Protein AF-A0A829DBQ9-F1 (afdb_monomer_lite)

Structure (mmCIF, N/CA/C/O backbone):
data_AF-A0A829DBQ9-F1
#
_entry.id   AF-A0A829DBQ9-F1
#
loop_
_atom_site.group_PDB
_atom_site.id
_atom_site.type_symbol
_atom_site.label_atom_id
_atom_site.label_alt_id
_atom_site.label_comp_id
_atom_site.label_asym_id
_atom_site.label_entity_id
_atom_site.label_seq_id
_atom_site.pdbx_PDB_ins_code
_atom_site.Cartn_x
_atom_site.Cartn_y
_atom_site.Cartn_z
_atom_site.occupancy
_atom_site.B_iso_or_equiv
_atom_site.auth_seq_id
_atom_site.auth_comp_id
_atom_site.auth_asym_id
_atom_site.auth_atom_id
_atom_site.pdbx_PDB_model_num
ATOM 1 N N . MET A 1 1 ? 43.989 -4.953 -33.289 1.00 59.47 1 MET A N 1
ATOM 2 C CA . MET A 1 1 ? 42.881 -5.832 -32.836 1.00 59.47 1 MET A CA 1
ATOM 3 C C . MET A 1 1 ? 42.288 -5.448 -31.472 1.00 59.47 1 MET A C 1
ATOM 5 O O . MET A 1 1 ? 41.108 -5.695 -31.274 1.00 59.47 1 MET A O 1
ATOM 9 N N . ALA A 1 2 ? 43.024 -4.783 -30.568 1.00 56.91 2 ALA A N 1
ATOM 10 C CA . ALA A 1 2 ? 42.544 -4.428 -29.221 1.00 56.91 2 ALA A CA 1
ATOM 11 C C . ALA A 1 2 ? 41.371 -3.414 -29.157 1.00 56.91 2 ALA A C 1
ATOM 13 O O . ALA A 1 2 ? 40.523 -3.510 -28.276 1.00 56.91 2 ALA A O 1
ATOM 14 N N . PHE A 1 3 ? 41.265 -2.479 -30.111 1.00 52.59 3 PHE A N 1
ATOM 15 C CA . PHE A 1 3 ? 40.249 -1.408 -30.090 1.00 52.59 3 PHE A CA 1
ATOM 16 C C . PHE A 1 3 ? 38.800 -1.913 -30.248 1.00 52.59 3 PHE A C 1
ATOM 18 O O . PHE A 1 3 ? 37.877 -1.375 -29.646 1.00 52.59 3 PHE A O 1
ATOM 25 N N . ARG A 1 4 ? 38.594 -2.998 -31.009 1.00 59.56 4 ARG A N 1
ATOM 26 C CA . ARG A 1 4 ? 37.266 -3.611 -31.201 1.00 59.56 4 ARG A CA 1
ATOM 27 C C . ARG A 1 4 ? 36.759 -4.332 -29.951 1.00 59.56 4 ARG A C 1
ATOM 29 O O . ARG A 1 4 ? 35.560 -4.329 -29.705 1.00 59.56 4 ARG A O 1
ATOM 36 N N . ILE A 1 5 ? 37.663 -4.911 -29.162 1.00 60.03 5 ILE A N 1
ATOM 37 C CA . ILE A 1 5 ? 37.325 -5.648 -27.936 1.00 60.03 5 ILE A CA 1
ATOM 38 C C . ILE A 1 5 ? 36.894 -4.670 -26.836 1.00 60.03 5 ILE A C 1
ATOM 40 O O . ILE A 1 5 ? 35.901 -4.916 -26.160 1.00 60.03 5 ILE A O 1
ATOM 44 N N . LEU A 1 6 ? 37.581 -3.527 -26.718 1.00 60.09 6 LEU A N 1
ATOM 45 C CA . LEU A 1 6 ? 37.232 -2.471 -25.761 1.00 60.09 6 LEU A CA 1
ATOM 46 C C . LEU A 1 6 ? 35.897 -1.793 -26.095 1.00 60.09 6 LEU A C 1
ATOM 48 O O . LEU A 1 6 ? 35.108 -1.505 -25.204 1.00 60.09 6 LEU A O 1
ATOM 52 N N . PHE A 1 7 ? 35.600 -1.580 -27.379 1.00 61.34 7 PHE A N 1
ATOM 53 C CA . PHE A 1 7 ? 34.308 -1.028 -27.790 1.00 61.34 7 PHE A CA 1
ATOM 54 C C . PHE A 1 7 ? 33.151 -1.997 -27.501 1.00 61.34 7 PHE A C 1
ATOM 56 O O . PHE A 1 7 ? 32.096 -1.584 -27.028 1.00 61.34 7 PHE A O 1
ATOM 63 N N . PHE A 1 8 ? 33.363 -3.297 -27.729 1.00 60.88 8 PHE A N 1
ATOM 64 C CA . PHE A 1 8 ? 32.362 -4.330 -27.462 1.00 60.88 8 PHE A CA 1
ATOM 65 C C . PHE A 1 8 ? 32.130 -4.541 -25.959 1.00 60.88 8 PHE A C 1
ATOM 67 O O . PHE A 1 8 ? 30.992 -4.727 -25.543 1.00 60.88 8 PHE A O 1
ATOM 74 N N . SER A 1 9 ? 33.170 -4.443 -25.123 1.00 61.97 9 SER A N 1
ATOM 75 C CA . SER A 1 9 ? 33.018 -4.526 -23.666 1.00 61.97 9 SER A CA 1
ATOM 76 C C . SER A 1 9 ? 32.336 -3.290 -23.071 1.00 61.97 9 SER A C 1
ATOM 78 O O . SER A 1 9 ? 31.487 -3.443 -22.198 1.00 61.97 9 SER A O 1
ATOM 80 N N . ILE A 1 10 ? 32.620 -2.084 -23.578 1.00 64.69 10 ILE A N 1
ATOM 81 C CA . ILE A 1 10 ? 31.912 -0.849 -23.191 1.00 64.69 10 ILE A CA 1
ATOM 82 C C . ILE A 1 10 ? 30.448 -0.902 -23.637 1.00 64.69 10 ILE A C 1
ATOM 84 O O . ILE A 1 10 ? 29.573 -0.506 -22.873 1.00 64.69 10 ILE A O 1
ATOM 88 N N . PHE A 1 11 ? 30.171 -1.429 -24.834 1.00 65.56 11 PHE A N 1
ATOM 89 C CA . PHE A 1 11 ? 28.813 -1.639 -25.334 1.00 65.56 11 PHE A CA 1
ATOM 90 C C . PHE A 1 11 ? 28.051 -2.676 -24.503 1.00 65.56 11 PHE A C 1
ATOM 92 O O . PHE A 1 11 ? 26.912 -2.437 -24.131 1.00 65.56 11 PHE A O 1
ATOM 99 N N . LEU A 1 12 ? 28.676 -3.797 -24.134 1.00 58.53 12 LEU A N 1
ATOM 100 C CA . LEU A 1 12 ? 28.062 -4.779 -23.238 1.00 58.53 12 LEU A CA 1
ATOM 101 C C . LEU A 1 12 ? 27.845 -4.215 -21.829 1.00 58.53 12 LEU A C 1
ATOM 103 O O . LEU A 1 12 ? 26.839 -4.539 -21.204 1.00 58.53 12 LEU A O 1
ATOM 107 N N . TYR A 1 13 ? 28.728 -3.343 -21.337 1.00 59.00 13 TYR A N 1
ATOM 108 C CA . TYR A 1 13 ? 28.570 -2.695 -20.035 1.00 59.00 13 TYR A CA 1
ATOM 109 C C . TYR A 1 13 ? 27.479 -1.618 -20.050 1.00 59.00 13 TYR A C 1
ATOM 111 O O . TYR A 1 13 ? 26.660 -1.578 -19.141 1.00 59.00 13 TYR A O 1
ATOM 119 N N . SER A 1 14 ? 27.399 -0.787 -21.094 1.00 58.38 14 SER A N 1
ATOM 120 C CA . SER A 1 14 ? 26.330 0.209 -21.259 1.00 58.38 14 SER A CA 1
ATOM 121 C C . SER A 1 14 ? 24.979 -0.437 -21.572 1.00 58.38 14 SER A C 1
ATOM 123 O O . SER A 1 14 ? 23.947 0.048 -21.109 1.00 58.38 14 SER A O 1
ATOM 125 N N . PHE A 1 15 ? 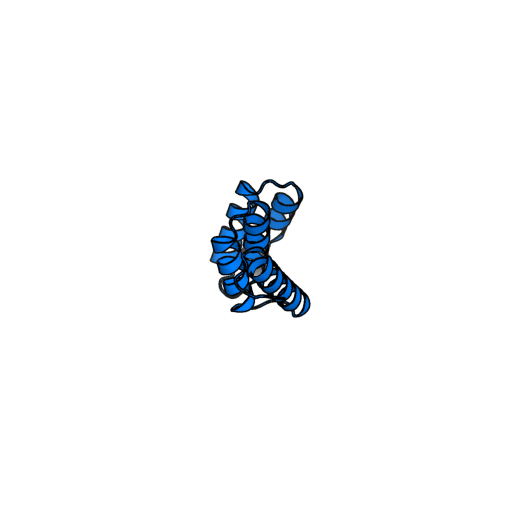24.978 -1.568 -22.277 1.00 57.47 15 PHE A N 1
ATOM 126 C CA . PHE A 1 15 ? 23.800 -2.398 -22.507 1.00 57.47 15 PHE A CA 1
ATOM 127 C C . PHE A 1 15 ? 23.344 -3.081 -21.213 1.00 57.47 15 PHE A C 1
ATOM 129 O O . PHE A 1 15 ? 22.164 -3.030 -20.888 1.00 57.47 15 PHE A O 1
ATOM 136 N N . SER A 1 16 ? 24.271 -3.602 -20.402 1.00 55.59 16 SER A N 1
ATOM 137 C CA . SER A 1 16 ? 23.966 -4.150 -19.069 1.00 55.59 16 SER A CA 1
ATOM 138 C C . SER A 1 16 ? 23.518 -3.066 -18.079 1.00 55.59 16 SER A C 1
ATOM 140 O O . SER A 1 16 ? 22.638 -3.312 -17.260 1.00 55.59 16 SER A O 1
ATOM 142 N N . PHE A 1 17 ? 24.065 -1.851 -18.182 1.00 53.16 17 PHE A N 1
ATOM 143 C CA . PHE A 1 17 ? 23.678 -0.685 -17.381 1.00 53.16 17 PHE A CA 1
ATOM 144 C C . PHE A 1 17 ? 22.315 -0.118 -17.804 1.00 53.16 17 PHE A C 1
ATOM 146 O O . PHE A 1 17 ? 21.554 0.355 -16.970 1.00 53.16 17 PHE A O 1
ATOM 153 N N . SER A 1 18 ? 21.966 -0.216 -19.087 1.00 51.00 18 SER A N 1
ATOM 154 C CA . SER A 1 18 ? 20.638 0.161 -19.589 1.00 51.00 18 SER A CA 1
ATOM 155 C C . SER A 1 18 ? 19.589 -0.924 -19.308 1.00 51.00 18 SER A C 1
ATOM 157 O O . SER A 1 18 ? 18.419 -0.610 -19.107 1.00 51.00 18 SER A O 1
ATOM 159 N N . PHE A 1 19 ? 19.997 -2.195 -19.235 1.00 46.78 19 PHE A N 1
ATOM 160 C CA . PHE A 1 19 ? 19.118 -3.325 -18.923 1.00 46.78 19 PHE A CA 1
ATOM 161 C C . PHE A 1 19 ? 18.874 -3.494 -17.413 1.00 46.78 19 PHE A C 1
ATOM 163 O O . PHE A 1 19 ? 17.802 -3.940 -17.011 1.00 46.78 19 PHE A O 1
ATOM 170 N N . SER A 1 20 ? 19.800 -3.055 -16.555 1.00 49.75 20 SER A N 1
ATOM 171 C CA . SER A 1 20 ? 19.587 -3.021 -15.100 1.00 49.75 20 SER A CA 1
ATOM 172 C C . SER A 1 20 ? 18.616 -1.917 -14.655 1.00 49.75 20 SER A C 1
ATOM 174 O O . SER A 1 20 ? 17.915 -2.095 -13.661 1.00 49.75 20 SER A O 1
ATOM 176 N N . VAL A 1 21 ? 18.488 -0.823 -15.419 1.00 51.91 21 VAL A N 1
ATOM 177 C CA . VAL A 1 21 ? 17.482 0.237 -15.187 1.00 51.91 21 VAL A CA 1
ATOM 178 C C . VAL A 1 21 ? 16.052 -0.271 -15.425 1.00 51.91 21 VAL A C 1
ATOM 180 O O . VAL A 1 21 ? 15.119 0.202 -14.784 1.00 51.91 21 VAL A O 1
ATOM 183 N N . SER A 1 22 ? 15.875 -1.287 -16.277 1.00 50.84 22 SER A N 1
ATOM 184 C CA . SER A 1 22 ? 14.590 -1.969 -16.493 1.00 50.84 22 SER A CA 1
ATOM 185 C C . SER A 1 22 ? 14.244 -2.989 -15.398 1.00 50.84 22 SER A C 1
ATOM 187 O O . SER A 1 22 ? 13.126 -3.505 -15.391 1.00 50.84 22 SER A O 1
ATOM 189 N N . LEU A 1 23 ? 15.186 -3.331 -14.513 1.00 50.97 23 LEU A N 1
ATOM 190 C CA . LEU A 1 23 ? 15.037 -4.449 -13.576 1.00 50.97 23 LEU A CA 1
ATOM 191 C C . LEU A 1 23 ? 14.373 -4.042 -12.252 1.00 50.97 23 LEU A C 1
ATOM 193 O O . LEU A 1 23 ? 13.873 -4.895 -11.527 1.00 50.97 23 LEU A O 1
ATOM 197 N N . TYR A 1 24 ? 14.295 -2.739 -11.975 1.00 56.41 24 TYR A N 1
ATOM 198 C CA . TYR A 1 24 ? 13.492 -2.187 -10.891 1.00 56.41 24 TYR A CA 1
ATOM 199 C C . TYR A 1 24 ? 12.326 -1.422 -11.506 1.00 56.41 24 TYR A C 1
ATOM 201 O O . TYR A 1 24 ? 12.482 -0.281 -11.939 1.00 56.41 24 TYR A O 1
ATOM 209 N N . ALA A 1 25 ? 11.145 -2.042 -11.564 1.00 67.75 25 ALA A N 1
ATOM 210 C CA . ALA A 1 25 ? 9.930 -1.276 -11.816 1.00 67.75 25 ALA A CA 1
ATOM 211 C C . ALA A 1 25 ? 9.854 -0.168 -10.751 1.00 67.75 25 ALA A C 1
ATOM 213 O O . ALA A 1 25 ? 9.935 -0.470 -9.564 1.00 67.75 25 ALA A O 1
ATOM 214 N N . ASP A 1 26 ? 9.760 1.098 -11.160 1.00 81.19 26 ASP A N 1
ATOM 215 C CA . ASP A 1 26 ? 9.701 2.249 -10.252 1.00 81.19 26 ASP A CA 1
ATOM 216 C C . ASP A 1 26 ? 8.234 2.607 -9.955 1.00 81.19 26 ASP A C 1
ATOM 218 O O . ASP A 1 26 ? 7.382 2.665 -10.842 1.00 81.19 26 ASP A O 1
ATOM 222 N N . LEU A 1 27 ? 7.936 2.905 -8.691 1.00 91.81 27 LEU A N 1
ATOM 223 C CA . LEU A 1 27 ? 6.626 3.349 -8.211 1.00 91.81 27 LEU A CA 1
ATOM 224 C C . LEU A 1 27 ? 6.201 4.730 -8.730 1.00 91.81 27 LEU A C 1
ATOM 226 O O . LEU A 1 27 ? 5.062 5.151 -8.502 1.00 91.81 27 LEU A O 1
ATOM 230 N N . LYS A 1 28 ? 7.103 5.465 -9.383 1.00 93.69 28 LYS A N 1
ATOM 231 C CA . LYS A 1 28 ? 6.901 6.848 -9.827 1.00 93.69 28 LYS A CA 1
ATOM 232 C C . LYS A 1 28 ? 5.627 7.064 -10.645 1.00 93.69 28 LYS A C 1
ATOM 234 O O . LYS A 1 28 ? 4.861 7.976 -10.325 1.00 93.69 28 LYS A O 1
ATOM 239 N N . GLU A 1 29 ? 5.368 6.252 -11.672 1.00 93.88 29 GLU A N 1
ATOM 240 C CA . GLU A 1 29 ? 4.176 6.436 -12.517 1.00 93.88 29 GLU A CA 1
ATOM 241 C C . GLU A 1 29 ? 2.882 6.098 -11.769 1.00 93.88 29 GLU A C 1
ATOM 243 O O . GLU A 1 29 ? 1.914 6.859 -11.862 1.00 93.88 29 GLU A O 1
ATOM 248 N N . GLY A 1 30 ? 2.889 5.054 -10.935 1.00 96.44 30 GLY A N 1
ATOM 249 C CA . GLY A 1 30 ? 1.768 4.740 -10.047 1.00 96.44 30 GLY A CA 1
ATOM 250 C C . GLY A 1 30 ? 1.473 5.875 -9.061 1.00 96.44 30 GLY A C 1
ATOM 251 O O . GLY A 1 30 ? 0.333 6.331 -8.959 1.00 96.44 30 GLY A O 1
ATOM 252 N N . LYS A 1 31 ? 2.505 6.431 -8.407 1.00 97.19 31 LYS A N 1
ATOM 253 C CA . LYS A 1 31 ? 2.387 7.592 -7.500 1.00 97.19 31 LYS A CA 1
ATOM 254 C C . LYS A 1 31 ? 1.857 8.834 -8.237 1.00 97.19 31 LYS A C 1
ATOM 256 O O . LYS A 1 31 ? 1.001 9.547 -7.711 1.00 97.19 31 LYS A O 1
ATOM 261 N N . LYS A 1 32 ? 2.301 9.076 -9.475 1.00 97.62 32 LYS A N 1
ATOM 262 C CA . LYS A 1 32 ? 1.833 10.189 -10.321 1.00 97.62 32 LYS A CA 1
ATOM 263 C C . LYS A 1 32 ? 0.380 10.013 -10.777 1.00 97.62 32 LYS A C 1
ATOM 265 O O . LYS A 1 32 ? -0.355 10.998 -10.859 1.00 97.62 32 LYS A O 1
ATOM 270 N N . ALA A 1 33 ? -0.040 8.795 -11.110 1.00 97.50 33 ALA A N 1
ATOM 271 C CA . ALA A 1 33 ? -1.433 8.483 -11.433 1.00 97.50 33 ALA A CA 1
ATOM 272 C C . ALA A 1 33 ? -2.332 8.634 -10.194 1.00 97.50 33 ALA A C 1
ATOM 274 O O . ALA A 1 33 ? -3.361 9.306 -10.260 1.00 97.50 33 ALA A O 1
ATOM 275 N N . TYR A 1 34 ? -1.879 8.134 -9.040 1.00 98.12 34 TYR A N 1
ATOM 276 C CA . TYR A 1 34 ? -2.551 8.297 -7.751 1.00 98.12 34 TYR A CA 1
ATOM 277 C C . TYR A 1 34 ? -2.752 9.774 -7.385 1.00 98.12 34 TYR A C 1
ATOM 279 O O . TYR A 1 34 ? -3.862 10.178 -7.042 1.00 98.12 34 TYR A O 1
ATOM 287 N N . ALA A 1 35 ? -1.715 10.608 -7.531 1.00 97.88 35 ALA A N 1
ATOM 288 C CA . ALA A 1 35 ? -1.806 12.049 -7.285 1.00 97.88 35 ALA A CA 1
ATOM 289 C C . ALA A 1 35 ? -2.823 12.749 -8.208 1.00 97.88 35 ALA A C 1
ATOM 291 O O . ALA A 1 35 ? -3.482 13.702 -7.798 1.00 97.88 35 ALA A O 1
ATOM 292 N N . ARG A 1 36 ? -2.995 12.243 -9.436 1.00 97.75 36 ARG A N 1
ATOM 293 C CA . ARG A 1 36 ? -4.014 12.700 -10.395 1.00 97.75 36 ARG A CA 1
ATOM 294 C C . ARG A 1 36 ? -5.404 12.103 -10.149 1.00 97.75 36 ARG A C 1
ATOM 296 O O . ARG A 1 36 ? -6.323 12.419 -10.896 1.00 97.75 36 ARG A O 1
ATOM 303 N N . LYS A 1 37 ? -5.567 11.260 -9.120 1.00 96.88 37 LYS A N 1
ATOM 304 C CA . LYS A 1 37 ? -6.777 10.466 -8.833 1.00 96.88 37 LYS A CA 1
ATOM 305 C C . LYS A 1 37 ? -7.195 9.532 -9.973 1.00 96.88 37 LYS A C 1
ATOM 307 O O . LYS A 1 37 ? -8.317 9.028 -9.981 1.00 96.88 37 LYS A O 1
ATOM 312 N N . ASP A 1 38 ? -6.285 9.248 -10.902 1.00 98.00 38 ASP A N 1
ATOM 313 C CA . ASP A 1 38 ? -6.4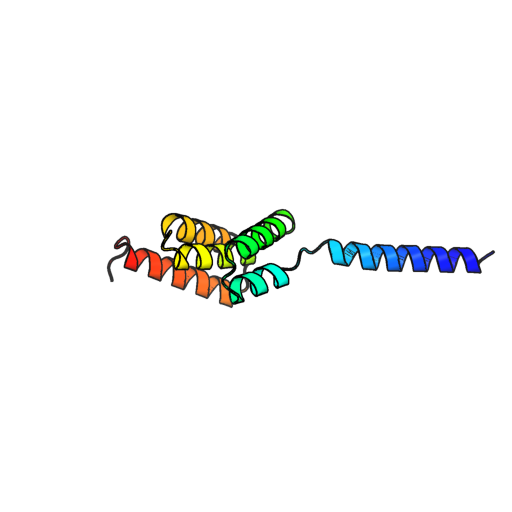73 8.211 -11.910 1.00 98.00 38 ASP A CA 1
ATOM 314 C C . ASP A 1 38 ? -6.205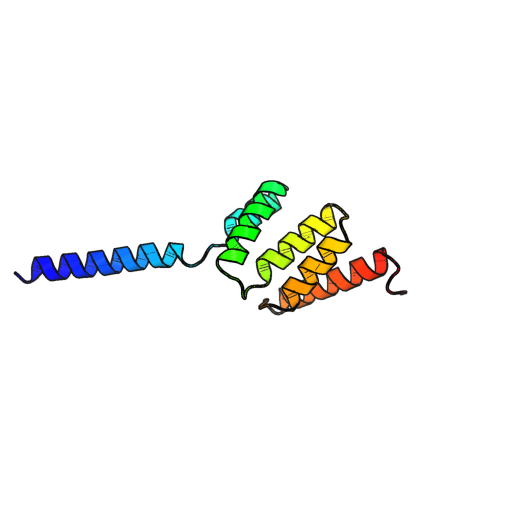 6.854 -11.256 1.00 98.00 38 ASP A C 1
ATOM 316 O O . ASP A 1 38 ? -5.131 6.260 -11.363 1.00 98.00 38 ASP A O 1
ATOM 320 N N . PHE A 1 39 ? -7.183 6.408 -10.471 1.00 97.81 39 PHE A N 1
ATOM 321 C CA . PHE A 1 39 ? -7.048 5.207 -9.661 1.00 97.81 39 PHE A CA 1
ATOM 322 C C . PHE A 1 39 ? -7.013 3.933 -10.495 1.00 97.81 39 PHE A C 1
ATOM 324 O O . PHE A 1 39 ? -6.477 2.946 -10.014 1.00 97.81 39 PHE A O 1
ATOM 331 N N . SER A 1 40 ? -7.570 3.926 -11.711 1.00 97.88 40 SER A N 1
ATOM 332 C CA . SER A 1 40 ? -7.457 2.755 -12.588 1.00 97.88 40 SER A CA 1
ATOM 333 C C . SER A 1 40 ? -6.004 2.569 -12.998 1.00 97.88 40 SER A C 1
ATOM 335 O O . SER A 1 40 ? -5.398 1.552 -12.673 1.00 97.88 40 SER A O 1
ATOM 337 N N . LYS A 1 41 ? -5.404 3.616 -13.577 1.00 96.88 41 LYS A N 1
ATOM 338 C CA . LYS A 1 41 ? -4.004 3.575 -13.988 1.00 96.88 41 LYS A CA 1
ATOM 339 C C . LYS A 1 41 ? -3.061 3.359 -12.808 1.00 96.88 41 LYS A C 1
ATOM 341 O O . LYS A 1 41 ? -2.092 2.619 -12.926 1.00 96.88 41 LYS A O 1
ATOM 346 N N . ALA A 1 42 ? -3.333 3.987 -11.663 1.00 98.12 42 ALA A N 1
ATOM 347 C CA . ALA A 1 42 ? -2.517 3.793 -10.469 1.00 98.12 42 ALA A CA 1
ATOM 348 C C . ALA A 1 42 ? -2.509 2.324 -10.021 1.00 98.12 42 ALA A C 1
ATOM 350 O O . ALA A 1 42 ? -1.444 1.796 -9.725 1.00 98.12 42 ALA A O 1
ATOM 351 N N . MET A 1 43 ? -3.671 1.662 -10.015 1.00 98.19 43 MET A N 1
ATOM 352 C CA . MET A 1 43 ? -3.774 0.242 -9.667 1.00 98.19 43 MET A CA 1
ATOM 353 C C . MET A 1 43 ? -2.990 -0.644 -10.641 1.00 98.19 43 MET A C 1
ATOM 355 O O . MET A 1 43 ? -2.282 -1.535 -10.180 1.00 98.19 43 MET A O 1
ATOM 359 N N . ASP A 1 44 ? -3.053 -0.366 -11.946 1.00 96.75 44 ASP A N 1
ATOM 360 C CA . ASP A 1 44 ? -2.304 -1.124 -12.957 1.00 96.75 44 ASP A CA 1
ATOM 361 C C . ASP A 1 44 ? -0.787 -0.984 -12.763 1.00 96.75 44 ASP A C 1
ATOM 363 O O . ASP A 1 44 ? -0.054 -1.972 -12.773 1.00 96.75 44 ASP A O 1
ATOM 367 N N . GLU A 1 45 ? -0.300 0.239 -12.533 1.00 96.38 45 GLU A N 1
ATOM 368 C CA . GLU A 1 45 ? 1.125 0.490 -12.288 1.00 96.38 45 GLU A CA 1
ATOM 369 C C . GLU A 1 45 ? 1.599 -0.105 -10.952 1.00 96.38 45 GLU A C 1
ATOM 371 O O . GLU A 1 45 ? 2.702 -0.646 -10.868 1.00 96.38 45 GLU A O 1
ATOM 376 N N . PHE A 1 46 ? 0.766 -0.069 -9.907 1.00 97.12 46 PHE A N 1
ATOM 377 C CA . PHE A 1 46 ? 1.077 -0.727 -8.636 1.00 97.12 46 PHE A CA 1
ATOM 378 C C . PHE A 1 46 ? 1.100 -2.250 -8.757 1.00 97.12 46 PHE A C 1
ATOM 380 O O . PHE A 1 46 ? 1.947 -2.884 -8.130 1.00 97.12 46 PHE A O 1
ATOM 387 N N . GLN A 1 47 ? 0.235 -2.840 -9.585 1.00 96.12 47 GLN A N 1
ATOM 388 C CA . GLN A 1 47 ? 0.271 -4.276 -9.846 1.00 96.12 47 GLN A CA 1
ATOM 389 C C . GLN A 1 47 ? 1.564 -4.674 -10.566 1.00 96.12 47 GLN A C 1
ATOM 391 O O . GLN A 1 47 ? 2.269 -5.553 -10.080 1.00 96.12 47 GLN A O 1
ATOM 396 N N . LYS A 1 48 ? 1.944 -3.960 -11.635 1.00 94.06 48 LYS A N 1
ATOM 397 C CA . LYS A 1 48 ? 3.230 -4.187 -12.322 1.00 94.06 48 LYS A CA 1
ATOM 398 C C . LYS A 1 48 ? 4.418 -4.069 -11.365 1.00 94.06 48 LYS A C 1
ATOM 400 O O . LYS A 1 48 ? 5.347 -4.871 -11.422 1.00 94.06 48 LYS A O 1
ATOM 405 N N . PHE A 1 49 ? 4.390 -3.076 -10.472 1.00 94.44 49 PHE A N 1
ATOM 406 C CA . PHE A 1 49 ? 5.429 -2.914 -9.459 1.00 94.44 49 PHE A CA 1
ATOM 407 C C . PHE A 1 49 ? 5.491 -4.108 -8.503 1.00 94.44 49 PHE A C 1
ATOM 409 O O . PHE A 1 49 ? 6.588 -4.572 -8.206 1.00 94.44 49 PHE A O 1
ATOM 416 N N . ASN A 1 50 ? 4.342 -4.604 -8.033 1.00 94.44 50 ASN A N 1
ATOM 417 C CA . ASN A 1 50 ? 4.265 -5.778 -7.161 1.00 94.44 50 ASN A CA 1
ATOM 418 C C . ASN A 1 50 ? 4.798 -7.041 -7.848 1.00 94.44 50 ASN A C 1
ATOM 420 O O . ASN A 1 50 ? 5.483 -7.830 -7.200 1.00 94.44 50 ASN A O 1
ATOM 424 N N . ASP A 1 51 ? 4.508 -7.218 -9.139 1.00 92.19 51 ASP A N 1
ATOM 425 C CA . ASP A 1 51 ? 4.969 -8.374 -9.915 1.00 92.19 51 ASP A CA 1
ATOM 426 C C . ASP A 1 51 ? 6.501 -8.375 -10.054 1.00 92.19 51 ASP A C 1
ATOM 428 O O . ASP A 1 51 ? 7.137 -9.424 -9.964 1.00 92.19 51 ASP A O 1
ATOM 432 N N . ALA A 1 52 ? 7.107 -7.192 -10.208 1.00 90.19 52 ALA A N 1
ATOM 433 C CA . ALA A 1 52 ? 8.559 -7.029 -10.269 1.00 90.19 52 ALA A CA 1
ATOM 434 C C . ALA A 1 52 ? 9.239 -7.024 -8.884 1.00 90.19 52 ALA A C 1
ATOM 436 O O . ALA A 1 52 ? 10.386 -7.448 -8.758 1.00 90.19 52 ALA A O 1
ATOM 437 N N . ASN A 1 53 ? 8.549 -6.551 -7.840 1.00 90.62 53 ASN A N 1
ATOM 438 C CA . ASN A 1 53 ? 9.091 -6.358 -6.492 1.00 90.62 53 ASN A CA 1
ATOM 439 C C . ASN A 1 53 ? 8.214 -7.054 -5.428 1.00 90.62 53 ASN A C 1
ATOM 441 O O . ASN A 1 53 ? 7.630 -6.382 -4.571 1.00 90.62 53 ASN A O 1
ATOM 445 N N . PRO A 1 54 ? 8.138 -8.397 -5.413 1.00 92.75 54 PRO A N 1
ATOM 446 C CA . PRO A 1 54 ? 7.182 -9.139 -4.580 1.00 92.75 54 PRO A CA 1
ATOM 447 C C . PRO A 1 54 ? 7.419 -9.002 -3.067 1.00 92.75 54 PRO A C 1
ATOM 449 O O . PRO A 1 54 ? 6.548 -9.340 -2.265 1.00 92.75 54 PRO A O 1
ATOM 452 N N . THR A 1 55 ? 8.596 -8.522 -2.661 1.00 93.88 55 THR A N 1
ATOM 453 C CA . THR A 1 55 ? 8.988 -8.327 -1.258 1.00 93.88 55 THR A CA 1
ATOM 454 C C . THR A 1 55 ? 8.713 -6.915 -0.739 1.00 93.88 55 THR A C 1
ATOM 456 O O . THR A 1 55 ? 8.811 -6.687 0.469 1.00 93.88 55 THR A O 1
ATOM 459 N N . SER A 1 56 ? 8.373 -5.965 -1.617 1.00 94.38 56 SER A N 1
ATOM 460 C CA . SER A 1 56 ? 8.099 -4.576 -1.242 1.00 94.38 56 SER A CA 1
ATOM 461 C C . SER A 1 56 ? 6.626 -4.371 -0.892 1.00 94.38 56 SER A C 1
ATOM 463 O O . SER A 1 56 ? 5.724 -4.760 -1.633 1.00 94.38 56 SER A O 1
ATOM 465 N N . GLY A 1 57 ? 6.372 -3.727 0.247 1.00 96.50 57 GLY A N 1
ATOM 466 C CA . GLY A 1 57 ? 5.029 -3.383 0.708 1.00 96.50 57 GLY A CA 1
ATOM 467 C C . GLY A 1 57 ? 4.507 -2.042 0.187 1.00 96.50 57 GLY A C 1
ATOM 468 O O . GLY A 1 57 ? 3.342 -1.718 0.420 1.00 96.50 57 GLY A O 1
ATOM 469 N N . GLU A 1 58 ? 5.327 -1.239 -0.501 1.00 96.00 58 GLU A N 1
ATOM 470 C CA . GLU A 1 58 ? 4.966 0.145 -0.839 1.00 96.00 58 GLU A CA 1
ATOM 471 C C . GLU A 1 58 ? 3.750 0.240 -1.774 1.00 96.00 58 GLU A C 1
ATOM 473 O O . GLU A 1 58 ? 2.816 0.991 -1.495 1.00 96.00 58 GLU A O 1
ATOM 478 N N . ALA A 1 59 ? 3.720 -0.529 -2.865 1.00 96.88 59 ALA A N 1
ATOM 479 C CA . ALA A 1 59 ? 2.588 -0.527 -3.796 1.00 96.88 59 ALA A CA 1
ATOM 480 C C . ALA A 1 59 ? 1.291 -0.998 -3.117 1.00 96.88 59 ALA A C 1
ATOM 482 O O . ALA A 1 59 ? 0.246 -0.367 -3.282 1.00 96.88 59 ALA A O 1
ATOM 483 N N . TRP A 1 60 ? 1.363 -2.030 -2.270 1.00 98.19 60 TRP A N 1
ATOM 484 C CA . TRP A 1 60 ? 0.228 -2.485 -1.461 1.00 98.19 60 TRP A CA 1
ATOM 485 C C . TRP A 1 60 ? -0.317 -1.394 -0.533 1.00 98.19 60 TRP A C 1
ATOM 487 O O . TRP A 1 60 ? -1.534 -1.264 -0.400 1.00 98.19 60 TRP A O 1
ATOM 497 N N . MET A 1 61 ? 0.551 -0.570 0.061 1.00 98.25 61 MET A N 1
ATOM 498 C CA . MET A 1 61 ? 0.121 0.578 0.864 1.00 98.25 61 MET A CA 1
ATOM 499 C C . MET A 1 61 ? -0.687 1.574 0.017 1.00 98.25 61 MET A C 1
ATOM 501 O O . MET A 1 61 ? -1.767 1.997 0.435 1.00 98.25 61 MET A O 1
ATOM 505 N N . TYR A 1 62 ? -0.215 1.923 -1.184 1.00 98.19 62 TYR A N 1
ATOM 506 C CA . TYR A 1 62 ? -0.955 2.835 -2.062 1.00 98.19 62 TYR A CA 1
ATOM 507 C C . TYR A 1 62 ? -2.284 2.256 -2.548 1.00 98.19 62 TYR A C 1
ATOM 509 O O . TYR A 1 62 ? -3.287 2.971 -2.561 1.00 98.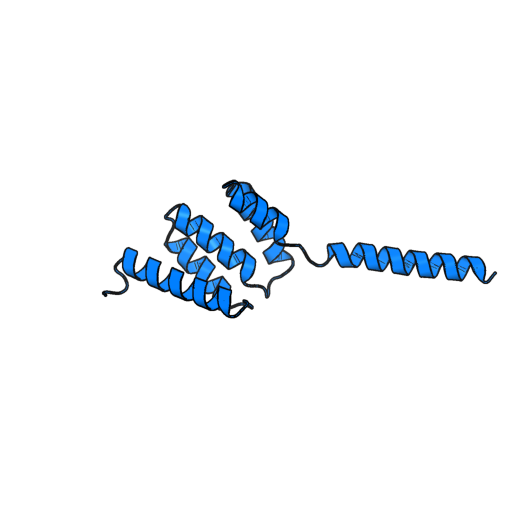19 62 TYR A O 1
ATOM 517 N N . MET A 1 63 ? -2.333 0.964 -2.879 1.00 98.50 63 MET A N 1
ATOM 518 C CA . MET A 1 63 ? -3.593 0.278 -3.190 1.00 98.50 63 MET A CA 1
ATOM 519 C C . MET A 1 63 ? -4.560 0.337 -1.994 1.00 98.50 63 MET A C 1
ATOM 521 O O . MET A 1 63 ? -5.749 0.597 -2.176 1.00 98.50 63 MET A O 1
ATOM 525 N N . GLY A 1 64 ? -4.048 0.196 -0.765 1.00 98.25 64 GLY A N 1
ATOM 526 C CA . GLY A 1 64 ? -4.810 0.377 0.472 1.00 98.25 64 GLY A CA 1
ATOM 527 C C . GLY A 1 64 ? -5.455 1.759 0.583 1.00 98.25 64 GLY A C 1
ATOM 528 O O . GLY A 1 64 ? -6.657 1.838 0.854 1.00 98.25 64 GLY A O 1
ATOM 529 N N . TYR A 1 65 ? -4.705 2.831 0.292 1.00 98.38 65 TYR A N 1
ATOM 530 C CA . TYR A 1 65 ? -5.244 4.198 0.247 1.00 98.38 65 TYR A CA 1
ATOM 531 C C . TYR A 1 65 ? -6.310 4.378 -0.843 1.00 98.38 65 TYR A C 1
ATOM 533 O O . TYR A 1 65 ? -7.319 5.042 -0.613 1.00 98.38 65 TYR A O 1
ATOM 541 N N . ILE A 1 66 ? -6.123 3.778 -2.024 1.00 98.50 66 ILE A N 1
ATOM 542 C CA . ILE A 1 66 ? -7.118 3.835 -3.107 1.00 98.50 66 ILE A CA 1
ATOM 543 C C . ILE A 1 66 ? -8.422 3.158 -2.675 1.00 98.50 66 ILE A C 1
ATOM 545 O O . ILE A 1 66 ? -9.505 3.721 -2.858 1.00 98.50 66 ILE A O 1
ATOM 549 N N . TYR A 1 67 ? -8.337 1.963 -2.091 1.00 98.44 67 TYR A N 1
ATOM 550 C CA . TYR A 1 67 ? -9.515 1.254 -1.598 1.00 98.44 67 TYR A CA 1
ATOM 551 C C . TYR A 1 67 ? -10.186 1.989 -0.432 1.00 98.44 67 TYR A C 1
ATOM 553 O O . TYR A 1 67 ? -11.414 2.064 -0.399 1.00 98.44 67 TYR A O 1
ATOM 561 N N . GLU A 1 68 ? -9.407 2.601 0.467 1.00 96.69 68 GLU A N 1
ATOM 562 C CA . GLU A 1 68 ? -9.923 3.463 1.540 1.00 96.69 68 GLU A CA 1
ATOM 563 C C . GLU A 1 68 ? -10.716 4.641 0.957 1.00 96.69 68 GLU A C 1
ATOM 565 O O . GLU A 1 68 ? -11.852 4.886 1.364 1.00 96.69 68 GLU A O 1
ATOM 570 N N . TYR A 1 69 ? -10.155 5.326 -0.047 1.00 96.69 69 TYR A N 1
ATOM 571 C CA . TYR A 1 69 ? -10.809 6.440 -0.737 1.00 96.69 69 TYR A CA 1
ATOM 572 C C . TYR A 1 69 ? -12.133 6.016 -1.390 1.00 96.69 69 TYR A C 1
ATOM 574 O O . TYR A 1 69 ? -13.129 6.736 -1.318 1.00 96.69 69 TYR A O 1
ATOM 582 N N . ARG A 1 70 ? -12.167 4.815 -1.979 1.00 97.06 70 ARG A N 1
ATOM 583 C CA . ARG A 1 70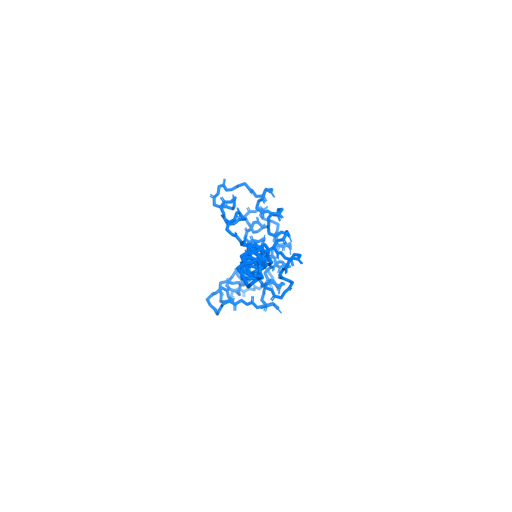 ? -13.376 4.205 -2.558 1.00 97.06 70 ARG A CA 1
ATOM 584 C C . ARG A 1 70 ? -14.348 3.646 -1.511 1.00 97.06 70 ARG A C 1
ATOM 586 O O . ARG A 1 70 ? -15.394 3.131 -1.892 1.00 97.06 70 ARG A O 1
ATOM 593 N N . ARG A 1 71 ? -14.023 3.737 -0.214 1.00 95.62 71 ARG A N 1
ATOM 594 C CA . ARG A 1 71 ? -14.766 3.134 0.910 1.00 95.62 71 ARG A CA 1
ATOM 595 C C . ARG A 1 71 ? -14.899 1.607 0.826 1.00 95.62 71 ARG A C 1
ATOM 597 O O . ARG A 1 71 ? -15.716 1.018 1.534 1.00 95.62 71 ARG A O 1
ATOM 604 N N . ASP A 1 72 ? -14.058 0.951 0.026 1.00 97.38 72 ASP A N 1
ATOM 605 C CA . ASP A 1 72 ? -13.911 -0.508 0.007 1.00 97.38 72 ASP A CA 1
ATOM 606 C C . ASP A 1 72 ? -12.978 -0.918 1.157 1.00 97.38 72 ASP A C 1
ATOM 608 O O . ASP A 1 72 ? -11.817 -1.295 0.983 1.00 97.38 72 ASP A O 1
ATOM 612 N N . TYR A 1 73 ? -13.482 -0.751 2.382 1.00 96.19 73 TYR A N 1
ATOM 613 C CA . TYR A 1 73 ? -12.730 -1.020 3.605 1.00 96.19 73 TYR A CA 1
ATOM 614 C C . TYR A 1 73 ? -12.210 -2.463 3.709 1.00 96.19 73 TYR A C 1
ATOM 616 O O . TYR A 1 73 ? -11.075 -2.621 4.156 1.00 96.19 73 TYR A O 1
ATOM 624 N N . PRO A 1 74 ? -12.952 -3.513 3.290 1.00 96.62 74 PRO A N 1
ATOM 625 C CA . PRO A 1 74 ? -12.424 -4.877 3.288 1.00 96.62 74 PRO A CA 1
ATOM 626 C C . PRO A 1 74 ? -11.141 -5.018 2.462 1.00 96.62 74 PRO A C 1
ATOM 628 O O . PRO A 1 74 ? -10.137 -5.518 2.977 1.00 96.62 74 PRO A O 1
ATOM 631 N N . LYS A 1 75 ? -11.130 -4.516 1.218 1.00 97.69 75 LYS A N 1
ATOM 632 C CA . LYS A 1 75 ? -9.924 -4.565 0.378 1.00 97.69 75 LYS A CA 1
ATOM 633 C C . LYS A 1 75 ? -8.830 -3.643 0.891 1.00 97.69 75 LYS A C 1
ATOM 635 O O . LYS A 1 75 ? -7.667 -4.027 0.875 1.00 97.69 75 LYS A O 1
ATOM 640 N N . SER A 1 76 ? -9.190 -2.475 1.419 1.00 97.94 76 SER A N 1
ATOM 641 C CA . SER A 1 76 ? -8.230 -1.557 2.034 1.00 97.94 76 SER A CA 1
ATOM 642 C C . SER A 1 76 ? -7.480 -2.214 3.199 1.00 97.94 76 SER A C 1
ATOM 644 O O . SER A 1 76 ? -6.249 -2.203 3.223 1.00 97.94 76 SER A O 1
ATOM 646 N N . ILE A 1 77 ? -8.200 -2.883 4.110 1.00 97.62 77 ILE A N 1
ATOM 647 C CA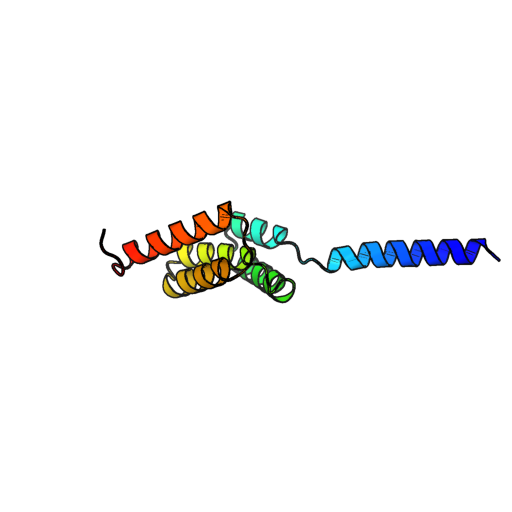 . ILE A 1 77 ? -7.603 -3.651 5.212 1.00 97.62 77 ILE A CA 1
ATOM 648 C C . ILE A 1 77 ? -6.690 -4.750 4.666 1.00 97.62 77 ILE A C 1
ATOM 650 O O . ILE A 1 77 ? -5.578 -4.913 5.165 1.00 97.62 77 ILE A O 1
ATOM 654 N N . GLN A 1 78 ? -7.137 -5.505 3.659 1.00 97.88 78 GLN A N 1
ATOM 655 C CA . GLN A 1 78 ? -6.331 -6.570 3.060 1.00 97.88 78 GLN A CA 1
ATOM 656 C C . GLN A 1 78 ? -5.026 -6.023 2.466 1.00 97.88 78 GLN A C 1
ATOM 658 O O . GLN A 1 78 ? -3.957 -6.579 2.724 1.00 97.88 78 GLN A O 1
ATOM 663 N N . SER A 1 79 ? -5.096 -4.917 1.724 1.00 98.31 79 SER A N 1
ATOM 664 C CA . SER A 1 79 ? -3.933 -4.268 1.122 1.00 98.31 79 SER A CA 1
ATOM 665 C C . SER A 1 79 ? -2.967 -3.725 2.174 1.00 98.31 79 SER A C 1
ATOM 667 O O . SER A 1 79 ? -1.778 -4.023 2.100 1.00 98.31 79 SER A O 1
ATOM 669 N N . PHE A 1 80 ? -3.449 -3.021 3.204 1.00 98.31 80 PHE A N 1
ATOM 670 C CA . PHE A 1 80 ? -2.575 -2.552 4.285 1.00 98.31 80 PHE A CA 1
ATOM 671 C C . PHE A 1 80 ? -1.970 -3.709 5.089 1.00 98.31 80 PHE A C 1
ATOM 673 O O . PHE A 1 80 ? -0.788 -3.658 5.417 1.00 98.31 80 PHE A O 1
ATOM 680 N N . LYS A 1 81 ? -2.724 -4.787 5.357 1.00 97.69 81 LYS A N 1
ATOM 681 C CA . LYS A 1 81 ? -2.182 -6.003 5.990 1.00 97.69 81 LYS A CA 1
ATOM 682 C C . LYS A 1 81 ? -1.071 -6.631 5.151 1.00 97.69 81 LYS A C 1
ATOM 684 O O . LYS A 1 81 ? -0.045 -7.028 5.697 1.00 97.69 81 LYS A O 1
ATOM 689 N N . LYS A 1 82 ? -1.254 -6.697 3.830 1.00 97.62 82 LYS A N 1
ATOM 690 C CA . LYS A 1 82 ? -0.216 -7.188 2.921 1.00 97.62 82 LYS A CA 1
ATOM 691 C C . LYS A 1 82 ? 1.010 -6.273 2.946 1.00 97.62 82 LYS A C 1
ATOM 693 O O . LYS A 1 82 ? 2.119 -6.778 3.073 1.00 97.62 82 LYS A O 1
ATOM 698 N N . ALA A 1 83 ? 0.810 -4.955 2.933 1.00 97.69 83 ALA A N 1
ATOM 699 C CA . ALA A 1 83 ? 1.886 -3.971 3.000 1.00 97.69 83 ALA A CA 1
ATOM 700 C C . ALA A 1 83 ? 2.754 -4.135 4.262 1.00 97.69 83 ALA A C 1
ATOM 702 O O . ALA A 1 83 ? 3.972 -4.227 4.146 1.00 97.69 83 ALA A O 1
ATOM 703 N N . VAL A 1 84 ? 2.144 -4.252 5.450 1.00 97.00 84 VAL A N 1
ATOM 704 C CA . VAL A 1 84 ? 2.891 -4.416 6.717 1.00 97.00 84 VAL A CA 1
ATOM 705 C C . VAL A 1 84 ? 3.530 -5.795 6.890 1.00 97.00 84 VAL A C 1
ATOM 707 O O . VAL A 1 84 ? 4.440 -5.940 7.699 1.00 97.00 84 VAL A O 1
ATOM 710 N N . SER A 1 85 ? 3.062 -6.808 6.151 1.00 97.12 85 SER A N 1
ATOM 711 C CA . SER A 1 85 ? 3.688 -8.141 6.121 1.00 97.12 85 SER A CA 1
ATOM 712 C C . SER A 1 85 ? 4.936 -8.209 5.233 1.00 97.12 85 SER A C 1
ATOM 714 O O . SER A 1 85 ? 5.645 -9.212 5.247 1.00 97.12 85 SER A O 1
ATOM 716 N N . LEU A 1 86 ? 5.175 -7.163 4.441 1.00 95.62 86 LEU A N 1
ATOM 717 C CA . LEU A 1 86 ? 6.282 -7.030 3.502 1.00 95.62 86 LEU A CA 1
ATOM 718 C C . LEU A 1 86 ? 7.259 -5.943 3.979 1.00 95.62 86 LEU A C 1
ATOM 720 O O . LEU A 1 86 ? 7.108 -5.370 5.059 1.00 95.62 86 LEU A O 1
ATOM 724 N N . SER A 1 87 ? 8.283 -5.655 3.175 1.00 93.62 87 SER A N 1
ATOM 725 C CA . SER A 1 87 ? 9.262 -4.617 3.495 1.00 93.62 87 SER A CA 1
ATOM 726 C C . SER A 1 87 ? 8.673 -3.217 3.291 1.00 93.62 87 SER A C 1
ATOM 728 O O . SER A 1 87 ? 8.269 -2.863 2.182 1.00 93.62 87 SER A O 1
ATOM 730 N N . LEU A 1 88 ? 8.646 -2.412 4.357 1.00 93.56 88 LEU A N 1
ATOM 731 C CA . LEU A 1 88 ? 8.273 -0.997 4.338 1.00 93.56 88 LEU A CA 1
ATOM 732 C C . LEU A 1 88 ? 9.290 -0.165 5.127 1.00 93.56 88 LEU A C 1
ATOM 734 O O . LEU A 1 88 ? 9.771 -0.606 6.177 1.00 93.56 88 LEU A O 1
ATOM 738 N N . PRO A 1 89 ? 9.549 1.087 4.714 1.00 91.38 89 PRO A N 1
ATOM 739 C CA . PRO A 1 89 ? 10.193 2.061 5.580 1.00 91.38 89 PRO A CA 1
ATOM 740 C C . PRO A 1 89 ? 9.418 2.209 6.897 1.00 91.38 89 PRO A C 1
ATOM 742 O O . PRO A 1 89 ? 8.187 2.233 6.910 1.00 91.38 89 PRO A O 1
ATOM 745 N N . LYS A 1 90 ? 10.124 2.383 8.023 1.00 92.31 90 LYS A N 1
ATOM 746 C CA . LYS A 1 90 ? 9.506 2.488 9.363 1.00 92.31 90 LYS A CA 1
ATOM 747 C C . LYS A 1 90 ? 8.378 3.527 9.428 1.00 92.31 90 LYS A C 1
ATOM 749 O O . LYS A 1 90 ? 7.368 3.301 10.086 1.00 92.31 90 LYS A O 1
ATOM 754 N N . LYS A 1 91 ? 8.539 4.658 8.734 1.00 94.38 91 LYS A N 1
ATOM 755 C CA . LYS A 1 91 ? 7.518 5.711 8.645 1.00 94.38 91 LYS A CA 1
ATOM 756 C C . LYS A 1 91 ? 6.234 5.207 7.977 1.00 94.38 91 LYS A C 1
ATOM 758 O O . LYS A 1 91 ? 5.147 5.439 8.494 1.00 94.38 91 LYS A O 1
ATOM 763 N N . ASP A 1 92 ? 6.361 4.495 6.864 1.00 94.56 92 ASP A N 1
ATOM 764 C CA . ASP A 1 92 ? 5.223 3.981 6.099 1.00 94.56 92 ASP A CA 1
ATOM 765 C C . ASP A 1 92 ? 4.540 2.812 6.807 1.00 94.56 92 ASP A C 1
ATOM 767 O O . ASP A 1 92 ? 3.315 2.696 6.778 1.00 94.56 92 ASP A O 1
ATOM 771 N N . LEU A 1 93 ? 5.313 2.009 7.540 1.00 95.44 93 LEU A N 1
ATOM 772 C CA . LEU A 1 93 ? 4.786 0.983 8.430 1.00 95.44 93 LEU A CA 1
ATOM 773 C C . LEU A 1 93 ? 3.869 1.590 9.508 1.00 95.44 93 LEU A C 1
ATOM 775 O O . LEU A 1 93 ? 2.750 1.115 9.706 1.00 95.44 93 LEU A O 1
ATOM 779 N N . ILE A 1 94 ? 4.307 2.672 10.168 1.00 95.94 94 ILE A N 1
ATOM 780 C CA . ILE A 1 94 ? 3.493 3.397 11.161 1.00 95.94 94 ILE A CA 1
ATOM 781 C C . ILE A 1 94 ? 2.213 3.936 10.512 1.00 95.94 94 ILE A C 1
ATOM 783 O O . ILE A 1 94 ? 1.127 3.747 11.064 1.00 95.94 94 ILE A O 1
ATOM 787 N N . ASN A 1 95 ? 2.320 4.542 9.326 1.00 96.12 95 ASN A N 1
ATOM 788 C CA . ASN A 1 95 ? 1.162 5.053 8.589 1.00 96.12 95 ASN A CA 1
ATOM 789 C C . ASN A 1 95 ? 0.149 3.935 8.281 1.00 96.12 95 ASN A C 1
ATOM 791 O O . ASN A 1 95 ? -1.050 4.114 8.495 1.00 96.12 95 ASN A O 1
ATOM 795 N N . CYS A 1 96 ? 0.615 2.762 7.839 1.00 96.62 96 CYS A N 1
ATOM 796 C CA . CYS A 1 96 ? -0.251 1.613 7.571 1.00 96.62 96 CYS A CA 1
ATOM 797 C C . CYS A 1 96 ? -0.988 1.138 8.829 1.00 96.62 96 CYS A C 1
ATOM 799 O O . CYS A 1 96 ? -2.194 0.892 8.774 1.00 96.62 96 CYS A O 1
ATOM 801 N N . TYR A 1 97 ? -0.305 1.046 9.974 1.00 96.44 97 TYR A N 1
ATOM 802 C CA . TYR A 1 97 ? -0.952 0.669 11.234 1.00 96.44 97 TYR A CA 1
ATOM 803 C C . TYR A 1 97 ? -1.986 1.701 11.690 1.00 96.44 97 TYR A C 1
ATOM 805 O O . TYR A 1 97 ? -3.083 1.320 12.098 1.00 96.44 97 TYR A O 1
ATOM 813 N N . GLN A 1 98 ? -1.683 2.996 11.562 1.00 96.62 98 GLN A N 1
ATOM 814 C CA . GLN A 1 98 ? -2.641 4.064 11.864 1.00 96.62 98 GLN A CA 1
ATOM 815 C C . GLN A 1 98 ? -3.887 3.970 10.979 1.00 96.62 98 GLN A C 1
ATOM 817 O O . GLN A 1 98 ? -5.010 4.112 11.468 1.00 96.62 98 GLN A O 1
ATOM 822 N N . LYS A 1 99 ? -3.704 3.684 9.687 1.00 96.69 99 LYS A N 1
ATOM 823 C CA . LYS A 1 99 ? -4.813 3.492 8.751 1.00 96.69 99 LYS A CA 1
ATOM 824 C C . LYS A 1 99 ? -5.642 2.262 9.059 1.00 96.69 99 LYS A C 1
ATOM 826 O O . LYS A 1 99 ? -6.863 2.371 9.115 1.00 96.69 99 LYS A O 1
ATOM 831 N N . LEU A 1 100 ? -5.007 1.126 9.331 1.00 95.94 100 LEU A N 1
ATOM 832 C CA . LEU A 1 100 ? -5.705 -0.078 9.775 1.00 95.94 100 LEU A CA 1
ATOM 833 C C . LEU A 1 100 ? -6.541 0.206 11.024 1.00 95.94 100 LEU A C 1
ATOM 835 O O . LEU A 1 100 ? -7.738 -0.064 11.024 1.00 95.94 100 LEU A O 1
ATOM 839 N N . PHE A 1 101 ? -5.943 0.810 12.050 1.00 95.06 101 PHE A N 1
ATOM 840 C CA . PHE A 1 101 ? -6.642 1.154 13.286 1.00 95.06 101 PHE A CA 1
ATOM 841 C C . PHE A 1 101 ? -7.830 2.095 13.037 1.00 95.06 101 PHE A C 1
ATOM 843 O O . PHE A 1 101 ? -8.941 1.829 13.495 1.00 95.06 101 PHE A O 1
ATOM 850 N N . SER A 1 102 ? -7.629 3.145 12.236 1.00 94.69 102 SER A N 1
ATOM 851 C CA . SER A 1 102 ? -8.690 4.079 11.847 1.00 94.69 102 SER A CA 1
ATOM 852 C C . SER A 1 102 ? -9.852 3.374 11.142 1.00 94.69 102 SER A C 1
ATOM 854 O O . SER A 1 102 ? -11.007 3.584 11.512 1.00 94.69 102 SER A O 1
ATOM 856 N N . ILE A 1 103 ? -9.565 2.499 10.174 1.00 93.69 103 ILE A N 1
ATOM 857 C CA . ILE A 1 103 ? -10.596 1.759 9.437 1.00 93.69 103 ILE A CA 1
ATOM 858 C C . ILE A 1 103 ? -11.359 0.805 10.365 1.00 93.69 103 ILE A C 1
ATOM 860 O O . ILE A 1 103 ? -12.585 0.708 10.268 1.00 93.69 103 ILE A O 1
ATOM 864 N N . LEU A 1 104 ? -10.665 0.122 11.280 1.00 92.00 104 LEU A N 1
ATOM 865 C CA . LEU A 1 104 ? -11.291 -0.794 12.237 1.00 92.00 104 LEU A CA 1
ATOM 866 C C . LEU A 1 104 ? -12.241 -0.061 13.196 1.00 92.00 104 LEU A C 1
ATOM 868 O O . LEU A 1 104 ? -13.327 -0.576 13.466 1.00 92.00 104 LEU A O 1
ATOM 872 N N . ILE A 1 105 ? -11.890 1.153 13.634 1.00 92.75 105 ILE A N 1
ATOM 873 C CA . ILE A 1 105 ? -12.791 2.017 14.416 1.00 92.75 105 ILE A CA 1
ATOM 874 C C . ILE A 1 105 ? -13.994 2.453 13.578 1.00 92.75 105 ILE A C 1
ATOM 876 O O . ILE A 1 105 ? -15.130 2.335 14.031 1.00 92.75 105 ILE A O 1
ATOM 880 N N . ILE A 1 106 ? -13.773 2.936 12.348 1.00 89.75 106 ILE A N 1
ATOM 881 C CA . ILE A 1 106 ? -14.856 3.398 11.458 1.00 89.75 106 ILE A CA 1
ATOM 882 C C . ILE A 1 106 ? -15.878 2.283 11.211 1.00 89.75 106 ILE A C 1
ATOM 884 O O . ILE A 1 106 ? -17.078 2.543 11.136 1.00 89.75 106 ILE A O 1
ATOM 888 N N . LYS A 1 107 ? -15.415 1.036 11.089 1.00 90.31 107 LYS A N 1
ATOM 889 C CA . LYS A 1 107 ? -16.274 -0.134 10.881 1.00 90.31 107 LYS A CA 1
ATOM 890 C C . LYS A 1 107 ? -16.870 -0.704 12.169 1.00 90.31 107 LYS A C 1
ATOM 892 O O . LYS A 1 107 ? -17.600 -1.687 12.077 1.00 90.31 107 LYS A O 1
ATOM 897 N N . GLY A 1 108 ? -16.583 -0.111 13.329 1.00 85.69 108 GLY A N 1
ATOM 898 C CA . GLY A 1 108 ? -17.079 -0.572 14.626 1.00 85.69 108 GLY A CA 1
ATOM 899 C C . GLY A 1 108 ? -16.508 -1.924 15.060 1.00 85.69 108 GLY A C 1
ATOM 900 O O . GLY A 1 108 ? -17.103 -2.587 15.900 1.00 85.69 108 GLY A O 1
ATOM 901 N N . ILE A 1 109 ? -15.382 -2.351 14.478 1.00 84.19 109 ILE A N 1
ATOM 902 C CA . ILE A 1 109 ? -14.712 -3.612 14.837 1.00 84.19 109 ILE A CA 1
ATOM 903 C C . ILE A 1 109 ? -13.948 -3.442 16.154 1.00 84.19 109 ILE A C 1
ATOM 905 O O . ILE A 1 109 ? -13.889 -4.364 16.960 1.00 84.19 109 ILE A O 1
ATOM 909 N N . ILE A 1 110 ? -13.365 -2.260 16.365 1.00 77.81 110 ILE A N 1
ATOM 910 C CA . ILE A 1 110 ? -12.712 -1.873 17.616 1.00 77.81 110 ILE A CA 1
ATOM 911 C C . ILE A 1 110 ? -13.487 -0.686 18.188 1.00 77.81 110 ILE A C 1
ATOM 913 O O . ILE A 1 110 ? -13.715 0.305 17.491 1.00 77.81 110 ILE A O 1
ATOM 917 N N . THR A 1 111 ? -13.899 -0.790 19.447 1.00 68.62 111 THR A N 1
ATOM 918 C CA . THR A 1 111 ? -14.497 0.313 20.207 1.00 68.62 111 THR A CA 1
ATOM 919 C C . THR A 1 111 ? -13.401 1.201 20.797 1.00 68.62 111 THR A C 1
ATOM 921 O O . THR A 1 111 ? -12.339 0.698 21.159 1.00 68.62 111 THR A O 1
ATOM 924 N N . LYS A 1 112 ? -13.650 2.517 20.828 1.00 60.59 112 LYS A N 1
ATOM 925 C CA . LYS A 1 112 ? -12.733 3.528 21.380 1.00 60.59 112 LYS A CA 1
ATOM 926 C C . LYS A 1 112 ? -12.441 3.310 22.859 1.00 60.59 112 LYS A C 1
ATOM 928 O O . LYS A 1 112 ? -13.366 2.852 23.562 1.00 60.59 112 LYS A O 1
#

Foldseek 3Di:
DVVVVVVVVVVVVVVVVVVVVVLQLDLVQLVVCVVVVVNVSNLVSLVVRCVSVVQALPSLQSNLVNCVVVVVLVSSLVSLVSSLVHDDDPVSNVVSVVSNVVSCVVVVVDPD

Organism: NCBI:txid996803

pLDDT: mean 86.24, std 16.58, range [46.78, 98.5]

Secondary structure (DSSP, 8-state):
-HHHHHHHHHHHHHHHHHHHHTSS--THHHHHHHHTT-HHHHHHHHHHHHHH-TTB-HHHHHHHHHHHHTT-HHHHHHHHHHHHTSB--HHHHHHHHHHHHHHHHHTTSS--

Radius of gyration: 19.78 Å; chains: 1; bounding box: 60×22×54 Å

InterPro domains:
  IPR011990 Tetratricopeptide-like helical domain superfamily [G3DSA:1.25.40.10] (22-108)
  IPR011990 Tetratricopeptide-like helical domain superfamily [SSF48452] (27-90)
  IPR013105 Tetratricopeptide repeat 2 [PF07719] (58-86)
  IPR019734 Tetratricopeptide repeat [PS50005] (57-90)

Sequence (112 aa):
MAFRILFFSIFLYSFSFSFSVSLYADLKEGKKAYARKDFSKAMDEFQKFNDANPTSGEAWMYMGYIYEYRRDYPKSIQSFKKAVSLSLPKKDLINCYQKLFSILIIKGIITK